Protein AF-A0AAU1DUH3-F1 (afdb_monomer_lite)

Structure (mmCIF, N/CA/C/O backbone):
data_AF-A0AAU1DUH3-F1
#
_entry.id   AF-A0AAU1DUH3-F1
#
loop_
_atom_site.group_PDB
_atom_site.id
_atom_site.type_symbol
_atom_site.label_atom_id
_atom_site.label_alt_id
_atom_site.label_comp_id
_atom_site.label_asym_id
_atom_site.label_entity_id
_atom_site.label_seq_id
_atom_site.pdbx_PDB_ins_code
_atom_site.Cartn_x
_atom_site.Cartn_y
_atom_site.Cartn_z
_atom_site.occupancy
_atom_site.B_iso_or_equiv
_atom_site.auth_seq_id
_atom_site.auth_comp_id
_atom_site.auth_asym_id
_atom_site.auth_atom_id
_atom_site.pdbx_PDB_model_num
ATOM 1 N N . MET A 1 1 ? 5.753 10.801 8.037 1.00 65.62 1 MET A N 1
ATOM 2 C CA . MET A 1 1 ? 5.483 11.227 6.639 1.00 65.62 1 MET A CA 1
ATOM 3 C C . MET A 1 1 ? 6.050 10.195 5.665 1.00 65.62 1 MET A C 1
ATOM 5 O O . MET A 1 1 ? 7.134 9.682 5.921 1.00 65.62 1 MET A O 1
ATOM 9 N N . PHE A 1 2 ? 5.323 9.867 4.590 1.00 80.62 2 PHE A N 1
ATOM 10 C CA . PHE A 1 2 ? 5.769 8.923 3.552 1.00 80.62 2 PHE A CA 1
ATOM 11 C C . PHE A 1 2 ? 6.991 9.446 2.786 1.00 80.62 2 PHE A C 1
ATOM 13 O O . PHE A 1 2 ? 7.034 10.622 2.414 1.00 80.62 2 PHE A O 1
ATOM 20 N N . ARG A 1 3 ? 7.957 8.561 2.515 1.00 86.88 3 ARG A N 1
ATOM 21 C CA . ARG A 1 3 ? 9.143 8.849 1.708 1.00 86.88 3 ARG A CA 1
ATOM 22 C C . ARG A 1 3 ? 9.079 8.076 0.395 1.00 86.88 3 ARG A C 1
ATOM 24 O O . ARG A 1 3 ? 8.882 6.868 0.372 1.00 86.88 3 ARG A O 1
ATOM 31 N N . LYS A 1 4 ? 9.289 8.789 -0.709 1.00 92.44 4 LYS A N 1
ATOM 32 C CA . LYS A 1 4 ? 9.465 8.174 -2.028 1.00 92.44 4 LYS A CA 1
ATOM 33 C C . LYS A 1 4 ? 10.839 7.507 -2.073 1.00 92.44 4 LYS A C 1
ATOM 35 O O . LYS A 1 4 ? 11.837 8.196 -1.854 1.00 92.44 4 LYS A O 1
ATOM 40 N N . HIS A 1 5 ? 10.890 6.205 -2.338 1.00 94.31 5 HIS A N 1
ATOM 41 C CA . HIS A 1 5 ? 12.148 5.473 -2.415 1.00 94.31 5 HIS A CA 1
ATOM 42 C C . HIS A 1 5 ? 12.778 5.677 -3.804 1.00 94.31 5 HIS A C 1
ATOM 44 O O . HIS A 1 5 ? 12.072 5.515 -4.804 1.00 94.31 5 HIS A O 1
ATOM 50 N N . PRO A 1 6 ? 14.070 6.037 -3.913 1.00 92.81 6 PRO A N 1
ATOM 51 C CA . PRO A 1 6 ? 14.705 6.348 -5.198 1.00 92.81 6 PRO A CA 1
ATOM 52 C C . PRO A 1 6 ? 14.738 5.160 -6.170 1.00 92.81 6 PRO A C 1
ATOM 54 O O . PRO A 1 6 ? 14.655 5.370 -7.375 1.00 92.81 6 PRO A O 1
ATOM 57 N N . ASP A 1 7 ? 14.780 3.930 -5.652 1.00 93.25 7 ASP A N 1
ATOM 58 C CA . ASP A 1 7 ? 14.799 2.709 -6.474 1.00 93.25 7 ASP A CA 1
ATOM 59 C C . ASP A 1 7 ? 13.402 2.236 -6.907 1.00 93.25 7 ASP A C 1
ATOM 61 O O . ASP A 1 7 ? 13.267 1.193 -7.553 1.00 93.25 7 ASP A O 1
ATOM 65 N N . THR A 1 8 ? 12.352 2.984 -6.551 1.00 94.44 8 THR A N 1
ATOM 66 C CA . THR A 1 8 ? 10.985 2.627 -6.936 1.00 94.44 8 THR A CA 1
ATOM 67 C C . THR A 1 8 ? 10.880 2.545 -8.450 1.00 94.44 8 THR A C 1
ATOM 69 O O . THR A 1 8 ? 11.207 3.493 -9.169 1.00 94.44 8 THR A O 1
ATOM 72 N N . THR A 1 9 ? 10.382 1.418 -8.945 1.00 91.12 9 THR A N 1
ATOM 73 C CA . THR A 1 9 ? 10.148 1.257 -10.376 1.00 91.12 9 THR A CA 1
ATOM 74 C C . THR A 1 9 ? 8.931 2.060 -10.798 1.00 91.12 9 THR A C 1
ATOM 76 O O . THR A 1 9 ? 7.868 2.004 -10.181 1.00 91.12 9 THR A O 1
ATOM 79 N N . THR A 1 10 ? 9.128 2.837 -11.855 1.00 86.75 10 THR A N 1
ATOM 80 C CA . THR A 1 10 ? 8.082 3.583 -12.547 1.00 86.75 10 THR A CA 1
ATOM 81 C C . THR A 1 10 ? 7.846 2.912 -13.890 1.00 86.75 10 THR A C 1
ATOM 83 O O . THR A 1 10 ? 8.788 2.411 -14.517 1.00 86.75 10 THR A O 1
ATOM 86 N N . ILE A 1 11 ? 6.592 2.874 -14.327 1.00 81.88 11 ILE A N 1
ATOM 87 C CA . ILE A 1 11 ? 6.218 2.238 -15.593 1.00 81.88 11 ILE A CA 1
ATOM 88 C C . ILE A 1 11 ? 5.854 3.287 -16.636 1.00 81.88 11 ILE A C 1
ATOM 90 O O . ILE A 1 11 ? 5.454 4.406 -16.320 1.00 81.88 11 ILE A O 1
ATOM 94 N N . ALA A 1 12 ? 5.975 2.930 -17.912 1.00 76.31 12 ALA A N 1
ATOM 95 C CA . ALA A 1 12 ? 5.484 3.789 -18.977 1.00 76.31 12 ALA A CA 1
ATOM 96 C C . ALA A 1 12 ? 3.951 3.846 -18.914 1.00 76.31 12 ALA A C 1
ATOM 98 O O . ALA A 1 12 ? 3.273 2.829 -19.068 1.00 76.31 12 ALA A O 1
ATOM 99 N N . THR A 1 13 ? 3.399 5.039 -18.691 1.00 77.50 13 THR A N 1
ATOM 100 C CA . THR A 1 13 ? 1.948 5.234 -18.745 1.00 77.50 13 THR A CA 1
ATOM 101 C C . THR A 1 13 ? 1.455 5.220 -20.199 1.00 77.50 13 THR A C 1
ATOM 103 O O . THR A 1 13 ? 2.193 5.631 -21.099 1.00 77.50 13 THR A O 1
ATOM 106 N N . PRO A 1 14 ? 0.192 4.832 -20.465 1.00 78.44 14 PRO A N 1
ATOM 107 C CA . PRO A 1 14 ? -0.386 4.878 -21.813 1.00 78.44 14 PRO A CA 1
ATOM 108 C C . PRO A 1 14 ? -0.342 6.266 -22.469 1.00 78.44 14 PRO A C 1
ATOM 110 O O . PRO A 1 14 ? -0.344 6.373 -23.691 1.00 78.44 14 PRO A O 1
ATOM 113 N N . SER A 1 15 ? -0.291 7.337 -21.671 1.00 75.62 15 SER A N 1
ATOM 114 C CA . SER A 1 15 ? -0.221 8.719 -22.151 1.00 75.62 15 SER A CA 1
ATOM 115 C C . SER A 1 15 ? 1.210 9.231 -22.352 1.00 75.62 15 SER A C 1
ATOM 117 O O . SER A 1 15 ? 1.389 10.422 -22.582 1.00 75.62 15 SER A O 1
ATOM 119 N N . SER A 1 16 ? 2.231 8.368 -22.250 1.00 71.88 16 SER A N 1
ATOM 120 C CA . SER A 1 16 ? 3.662 8.729 -22.311 1.00 71.88 16 SER A CA 1
ATOM 121 C C . SER A 1 16 ? 4.118 9.744 -21.252 1.00 71.88 16 SER A C 1
ATOM 123 O O . SER A 1 16 ? 5.222 10.279 -21.336 1.00 71.88 16 SER A O 1
ATOM 125 N N . ASN A 1 17 ? 3.294 10.003 -20.234 1.00 77.62 17 ASN A N 1
ATOM 126 C CA . ASN A 1 17 ? 3.681 10.843 -19.110 1.00 77.62 17 ASN A CA 1
ATOM 127 C C . ASN A 1 17 ? 4.615 10.064 -18.186 1.00 77.62 17 ASN A C 1
ATOM 129 O O . ASN A 1 17 ? 4.448 8.851 -18.010 1.00 77.62 17 ASN A O 1
ATOM 133 N N . ALA A 1 18 ? 5.547 10.782 -17.557 1.00 82.56 18 ALA A N 1
ATOM 134 C CA . ALA A 1 18 ? 6.328 10.239 -16.457 1.00 82.56 18 ALA A CA 1
ATOM 135 C C . ALA A 1 18 ? 5.377 9.767 -15.348 1.00 82.56 18 ALA A C 1
ATOM 137 O O . ALA A 1 18 ? 4.527 10.529 -14.888 1.00 82.56 18 ALA A O 1
ATOM 138 N N . ASP A 1 19 ? 5.511 8.507 -14.949 1.00 89.00 19 ASP A N 1
ATOM 139 C CA . ASP A 1 19 ? 4.738 7.914 -13.867 1.00 89.00 19 ASP A CA 1
ATOM 140 C C . ASP A 1 19 ? 5.321 8.353 -12.515 1.00 89.00 19 ASP A C 1
ATOM 142 O O . ASP A 1 19 ? 6.466 8.012 -12.205 1.00 89.00 19 ASP A O 1
ATOM 146 N N . PRO A 1 20 ? 4.599 9.158 -11.713 1.00 92.12 20 PRO A N 1
ATOM 147 C CA . PRO A 1 20 ? 5.112 9.587 -10.424 1.00 92.12 20 PRO A CA 1
ATOM 148 C C . PRO A 1 20 ? 5.131 8.421 -9.429 1.00 92.12 20 PRO A C 1
ATOM 150 O O . PRO A 1 20 ? 4.344 7.486 -9.516 1.00 92.12 20 PRO A O 1
ATOM 153 N N . ILE A 1 21 ? 5.993 8.507 -8.417 1.00 94.44 21 ILE A N 1
ATOM 154 C CA . ILE A 1 21 ? 5.944 7.586 -7.274 1.00 94.44 21 ILE A CA 1
ATOM 155 C C . ILE A 1 21 ? 4.789 7.992 -6.352 1.00 94.44 21 ILE A C 1
ATOM 157 O O . ILE A 1 21 ? 4.681 9.167 -5.965 1.00 94.44 21 ILE A O 1
ATOM 161 N N . SER A 1 22 ? 3.975 7.010 -5.975 1.00 93.12 22 SER A N 1
ATOM 162 C CA . SER A 1 22 ? 2.852 7.124 -5.043 1.00 93.12 22 SER A CA 1
ATOM 163 C C . SER A 1 22 ? 3.098 6.330 -3.756 1.00 93.12 22 SER A C 1
ATOM 165 O O . SER A 1 22 ? 3.973 5.464 -3.710 1.00 93.12 22 SER A O 1
ATOM 167 N N . CYS A 1 23 ? 2.328 6.658 -2.717 1.00 92.19 23 CYS A N 1
ATOM 168 C CA . CYS A 1 23 ? 2.217 5.864 -1.497 1.00 92.19 23 CYS A CA 1
ATOM 169 C C . CYS A 1 23 ? 1.001 4.953 -1.639 1.00 92.19 23 CYS A C 1
ATOM 171 O O . CYS A 1 23 ? -0.122 5.455 -1.682 1.00 92.19 23 CYS A O 1
ATOM 173 N N . ASP A 1 24 ? 1.219 3.649 -1.720 1.00 92.62 24 ASP A N 1
ATOM 174 C CA . ASP A 1 24 ? 0.153 2.669 -1.516 1.00 92.62 24 ASP A CA 1
ATOM 175 C C . ASP A 1 24 ? 0.049 2.315 -0.029 1.00 92.62 24 ASP A C 1
ATOM 177 O O . ASP A 1 24 ? 1.061 2.324 0.679 1.00 92.62 24 ASP A O 1
ATOM 181 N N . GLU A 1 25 ? -1.163 2.042 0.454 1.00 90.31 25 GLU A N 1
ATOM 182 C CA . GLU A 1 25 ? -1.425 1.749 1.865 1.00 90.31 25 GLU A CA 1
ATOM 183 C C . GLU A 1 25 ? -2.400 0.581 2.029 1.00 90.31 25 GLU A C 1
ATOM 185 O O . GLU A 1 25 ? -3.466 0.543 1.411 1.00 90.31 25 GLU A O 1
ATOM 190 N N . TYR A 1 26 ? -2.061 -0.330 2.943 1.00 90.19 26 TYR A N 1
ATOM 191 C CA . TYR A 1 26 ? -2.961 -1.375 3.418 1.00 90.19 26 TYR A CA 1
ATOM 192 C C . TYR A 1 26 ? -2.978 -1.421 4.958 1.00 90.19 26 TYR A C 1
ATOM 194 O O . TYR A 1 26 ? -1.906 -1.488 5.558 1.00 90.19 26 TYR A O 1
ATOM 202 N N . PRO A 1 27 ? -4.141 -1.453 5.634 1.00 91.69 27 PRO A N 1
ATOM 203 C CA . PRO A 1 27 ? -5.492 -1.347 5.075 1.00 91.69 27 PRO A CA 1
ATOM 204 C C . PRO A 1 27 ? -5.721 -0.029 4.322 1.00 91.69 27 PRO A C 1
ATOM 206 O O . PRO A 1 27 ? -5.064 0.970 4.611 1.00 91.69 27 PRO A O 1
ATOM 209 N N . PHE A 1 28 ? -6.619 -0.035 3.332 1.00 91.50 28 PHE A N 1
ATOM 210 C CA . PHE A 1 28 ? -6.808 1.115 2.442 1.00 91.50 28 PHE A CA 1
ATOM 211 C C . PHE A 1 28 ? -7.259 2.356 3.205 1.00 91.50 28 PHE A C 1
ATOM 213 O O . PHE A 1 28 ? -8.073 2.259 4.124 1.00 91.50 28 PHE A O 1
ATOM 220 N N . ALA A 1 29 ? -6.822 3.535 2.756 1.00 89.12 29 ALA A N 1
ATOM 221 C CA . ALA A 1 29 ? -7.099 4.806 3.426 1.00 89.12 29 ALA A CA 1
ATOM 222 C C . ALA A 1 29 ? -8.597 5.083 3.679 1.00 89.12 29 ALA A C 1
ATOM 224 O O . ALA A 1 29 ? -8.937 5.748 4.653 1.00 89.12 29 ALA A O 1
ATOM 225 N N . ALA A 1 30 ? -9.484 4.550 2.833 1.00 89.44 30 ALA A N 1
ATOM 226 C CA . ALA A 1 30 ? -10.938 4.688 2.928 1.00 89.44 30 ALA A CA 1
ATOM 227 C C . ALA A 1 30 ? -11.614 3.606 3.802 1.00 89.44 30 ALA A C 1
ATOM 229 O O . ALA A 1 30 ? -12.750 3.225 3.534 1.00 89.44 30 ALA A O 1
ATOM 230 N N . THR A 1 31 ? -10.921 3.085 4.817 1.00 92.56 31 THR A N 1
ATOM 231 C CA . THR A 1 31 ? -11.453 2.082 5.757 1.00 92.56 31 THR A CA 1
ATOM 232 C C . THR A 1 31 ? -11.285 2.544 7.198 1.00 92.56 31 THR A C 1
ATOM 234 O O . THR A 1 31 ? -10.372 3.313 7.508 1.00 92.56 31 THR A O 1
ATOM 237 N N . TYR A 1 32 ? -12.125 2.032 8.097 1.00 94.50 32 TYR A N 1
ATOM 238 C CA . TYR A 1 32 ? -11.976 2.256 9.536 1.00 94.50 32 TYR A CA 1
ATOM 239 C C . TYR A 1 32 ? -10.709 1.588 10.095 1.00 94.50 32 TYR A C 1
ATOM 241 O O . TYR A 1 32 ? -10.168 2.023 11.108 1.00 94.50 32 TYR A O 1
ATOM 249 N N . GLU A 1 33 ? -10.201 0.551 9.430 1.00 93.19 33 GLU A N 1
ATOM 250 C CA . GLU A 1 33 ? -8.961 -0.148 9.754 1.00 93.19 33 GLU A CA 1
ATOM 251 C C . GLU A 1 33 ? -7.698 0.603 9.310 1.00 93.19 33 GLU A C 1
ATOM 253 O O . GLU A 1 33 ? -6.600 0.192 9.690 1.00 93.19 33 GLU A O 1
ATOM 258 N N . SER A 1 34 ? -7.825 1.679 8.527 1.00 91.75 34 SER A N 1
ATOM 259 C CA . SER A 1 34 ? -6.697 2.527 8.139 1.00 91.75 34 SER A CA 1
ATOM 260 C C . SER A 1 34 ? -6.045 3.165 9.362 1.00 91.75 34 SER A C 1
ATOM 262 O O . SER A 1 34 ? -6.717 3.720 10.234 1.00 91.75 34 SER A O 1
ATOM 264 N N . SER A 1 35 ? -4.712 3.180 9.387 1.00 89.75 35 SER A N 1
ATOM 265 C CA . SER A 1 35 ? -3.965 3.892 10.427 1.00 89.75 35 SER A CA 1
ATOM 266 C C . SER A 1 35 ? -4.100 5.410 10.333 1.00 89.75 35 SER A C 1
ATOM 268 O O . SER A 1 35 ? -3.896 6.109 11.323 1.00 89.75 35 SER A O 1
ATOM 270 N N . GLY A 1 36 ? -4.484 5.929 9.165 1.00 87.19 36 GLY A N 1
ATOM 271 C CA . GLY A 1 36 ? -4.796 7.342 8.977 1.00 87.19 36 GLY A CA 1
ATOM 272 C C . GLY A 1 36 ? -6.189 7.741 9.470 1.00 87.19 36 GLY A C 1
ATOM 273 O O . GLY A 1 36 ? -6.473 8.937 9.530 1.00 87.19 36 GLY A O 1
ATOM 274 N N . PHE A 1 37 ? -7.063 6.785 9.811 1.00 90.25 37 PHE A N 1
ATOM 275 C CA . PHE A 1 37 ? -8.431 7.085 10.226 1.00 90.25 37 PHE A CA 1
ATOM 276 C C . PHE A 1 37 ? -8.493 7.399 11.735 1.00 90.25 37 PHE A C 1
ATOM 278 O O . PHE A 1 37 ? -8.137 6.543 12.548 1.00 90.25 37 PHE A O 1
ATOM 285 N N . PRO A 1 38 ? -8.942 8.598 12.161 1.00 89.56 38 PRO A N 1
ATOM 286 C CA . PRO A 1 38 ? -8.884 8.994 13.570 1.00 89.56 38 PRO A CA 1
ATOM 287 C C . PRO A 1 38 ? -9.795 8.162 14.482 1.00 89.56 38 PRO A C 1
ATOM 289 O O . PRO A 1 38 ? -10.965 7.939 14.167 1.00 89.56 38 PRO A O 1
ATOM 292 N N . THR A 1 39 ? -9.316 7.822 15.686 1.00 91.44 39 THR A N 1
ATOM 293 C CA . THR A 1 39 ? -10.134 7.160 16.725 1.00 91.44 39 THR A CA 1
ATOM 294 C C . THR A 1 39 ? -11.387 7.963 17.073 1.00 91.44 39 THR A C 1
ATOM 296 O O . THR A 1 39 ? -12.447 7.382 17.282 1.00 91.44 39 THR A O 1
ATOM 299 N N . ALA A 1 40 ? -11.296 9.300 17.080 1.00 93.06 40 ALA A N 1
ATOM 300 C CA . ALA A 1 40 ? -12.430 10.188 17.359 1.00 93.06 40 ALA A CA 1
ATOM 301 C C . ALA A 1 40 ? -13.605 10.002 16.381 1.00 93.06 40 ALA A C 1
ATOM 303 O O . ALA A 1 40 ? -14.743 10.289 16.738 1.00 93.06 40 ALA A O 1
ATOM 304 N N . ASN A 1 41 ? -13.329 9.483 15.181 1.00 91.88 41 ASN A N 1
ATOM 305 C CA . ASN A 1 41 ? -14.326 9.222 14.150 1.00 91.88 41 ASN A CA 1
ATOM 306 C C . ASN A 1 41 ? -14.656 7.724 14.022 1.00 91.88 41 ASN A C 1
ATOM 308 O O . ASN A 1 41 ? -15.362 7.345 13.097 1.00 91.88 41 ASN A O 1
ATOM 312 N N . GLY A 1 42 ? -14.154 6.869 14.921 1.00 93.25 42 GLY A N 1
ATOM 313 C CA . GLY A 1 42 ? -14.403 5.422 14.911 1.00 93.25 42 GLY A CA 1
ATOM 314 C C . GLY A 1 42 ? -13.274 4.562 14.333 1.00 93.25 42 GLY A C 1
ATOM 315 O O . GLY A 1 42 ? -13.472 3.365 14.149 1.00 93.25 42 GLY A O 1
ATOM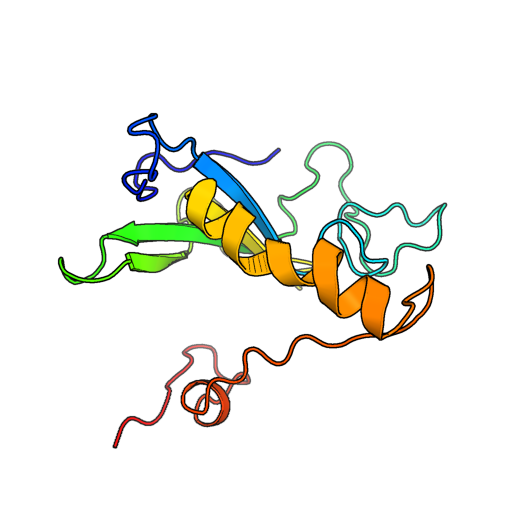 316 N N . GLY A 1 43 ? -12.099 5.134 14.049 1.00 93.25 43 GLY A N 1
ATOM 317 C CA . GLY A 1 43 ? -10.947 4.382 13.539 1.00 93.25 43 GLY A CA 1
ATOM 318 C C . GLY A 1 43 ? -10.497 3.258 14.476 1.00 93.25 43 GLY A C 1
ATOM 319 O O . GLY A 1 43 ? -10.400 3.449 15.690 1.00 93.25 43 GLY A O 1
ATOM 320 N N . LEU A 1 44 ? -10.198 2.093 13.901 1.00 92.25 44 LEU A N 1
ATOM 321 C CA . LEU A 1 44 ? -9.892 0.854 14.623 1.00 92.25 44 LEU A CA 1
ATOM 322 C C . LEU A 1 44 ? -8.389 0.625 14.822 1.00 92.25 44 LEU A C 1
ATOM 324 O O . LEU A 1 44 ? -8.003 -0.005 15.802 1.00 92.25 44 LEU A O 1
ATOM 328 N N . ASN A 1 45 ? -7.545 1.160 13.933 1.00 89.75 45 ASN A N 1
ATOM 329 C CA . ASN A 1 45 ? -6.082 1.012 13.996 1.00 89.75 45 ASN A CA 1
ATOM 330 C C . ASN A 1 45 ? -5.343 2.354 13.891 1.00 89.75 45 ASN A C 1
ATOM 332 O O . ASN A 1 45 ? -4.242 2.403 13.341 1.00 89.75 45 ASN A O 1
ATOM 336 N N . ALA A 1 46 ? -5.947 3.438 14.386 1.00 89.06 46 ALA A N 1
ATOM 337 C CA . ALA A 1 46 ? -5.388 4.784 14.287 1.00 89.06 46 ALA A CA 1
ATOM 338 C C . ALA A 1 46 ? -3.921 4.831 14.754 1.00 89.06 46 ALA A C 1
ATOM 340 O O . ALA A 1 46 ? -3.574 4.300 15.815 1.00 89.06 46 ALA A O 1
ATOM 341 N N . ALA A 1 47 ? -3.069 5.483 13.960 1.00 85.25 47 ALA A N 1
ATOM 342 C CA . ALA A 1 47 ? -1.685 5.748 14.321 1.00 85.25 47 ALA A CA 1
ATOM 343 C C . ALA A 1 47 ? -1.640 6.503 15.656 1.00 85.25 47 ALA A C 1
ATOM 345 O O . ALA A 1 47 ? -2.376 7.468 15.870 1.00 85.25 47 ALA A O 1
ATOM 346 N N . GLN A 1 48 ? -0.787 6.043 16.570 1.00 79.44 48 GLN A N 1
ATOM 347 C CA . GLN A 1 48 ? -0.674 6.650 17.897 1.00 79.44 48 GLN A CA 1
ATOM 348 C C . GLN A 1 48 ? 0.244 7.871 17.880 1.00 79.44 48 GLN A C 1
ATOM 350 O O . GLN A 1 48 ? 0.126 8.745 18.738 1.00 79.44 48 GLN A O 1
ATOM 355 N N . ASN A 1 49 ? 1.151 7.945 16.906 1.00 74.19 49 ASN A N 1
ATOM 356 C CA . ASN A 1 49 ? 2.071 9.049 16.755 1.00 74.19 49 ASN A CA 1
ATOM 357 C C . ASN A 1 49 ? 1.565 10.033 15.691 1.00 74.19 49 ASN A C 1
ATOM 359 O O . ASN A 1 49 ? 1.681 9.797 14.489 1.00 74.19 49 ASN A O 1
ATOM 363 N N . ILE A 1 50 ? 1.035 11.171 16.141 1.00 65.50 50 ILE A N 1
ATOM 364 C CA . ILE A 1 50 ? 0.539 12.227 15.247 1.00 65.50 50 ILE A CA 1
ATOM 365 C C . ILE A 1 50 ? 1.670 12.990 14.539 1.00 65.50 50 ILE A C 1
ATOM 367 O O . ILE A 1 50 ? 1.471 13.466 13.423 1.00 65.50 50 ILE A O 1
ATOM 371 N N . ASP A 1 51 ? 2.864 13.050 15.136 1.00 61.00 51 ASP A N 1
ATOM 372 C CA . ASP A 1 51 ? 4.021 13.760 14.573 1.00 61.00 51 ASP A CA 1
ATOM 373 C C . ASP A 1 51 ? 4.700 12.942 13.463 1.00 61.00 51 ASP A C 1
ATOM 375 O O . ASP A 1 51 ? 5.314 13.485 12.541 1.00 61.00 51 ASP A O 1
ATOM 379 N N . TYR A 1 52 ? 4.551 11.616 13.517 1.00 62.25 52 TYR A N 1
ATOM 380 C CA . TYR A 1 52 ? 5.182 10.683 12.591 1.00 62.25 52 TYR A CA 1
ATOM 381 C C . TYR A 1 52 ? 4.208 9.682 11.970 1.00 62.25 52 TYR A C 1
ATOM 383 O O . TYR A 1 52 ? 4.627 8.581 11.611 1.00 62.25 52 TYR A O 1
ATOM 391 N N . ALA A 1 53 ? 2.950 10.087 11.765 1.00 64.62 53 ALA A N 1
ATOM 392 C CA . ALA A 1 53 ? 1.903 9.239 11.202 1.00 64.62 53 ALA A CA 1
ATOM 393 C C . ALA A 1 53 ? 2.412 8.451 9.979 1.00 64.62 53 ALA A C 1
ATOM 395 O O . ALA A 1 53 ? 2.793 9.020 8.938 1.00 64.62 53 ALA A O 1
ATOM 396 N N . GLY A 1 54 ? 2.488 7.128 10.146 1.00 71.69 54 GLY A N 1
ATOM 397 C CA . GLY A 1 54 ? 2.954 6.187 9.134 1.00 71.69 54 GLY A CA 1
ATOM 398 C C . GLY A 1 54 ? 4.245 5.448 9.454 1.00 71.69 54 GLY A C 1
ATOM 399 O O . GLY A 1 54 ? 4.489 4.433 8.811 1.00 71.69 54 GLY A O 1
ATOM 400 N N . LEU A 1 55 ? 5.062 5.896 10.417 1.00 76.62 55 LEU A N 1
ATOM 401 C CA . LEU A 1 55 ? 6.218 5.105 10.873 1.00 76.62 55 LEU A CA 1
ATOM 402 C C . LEU A 1 55 ? 5.788 3.813 11.572 1.00 76.62 55 LEU A C 1
ATOM 404 O O . LEU A 1 55 ? 6.562 2.870 11.647 1.00 76.62 55 LEU A O 1
ATOM 408 N N . GLU A 1 56 ? 4.541 3.741 12.029 1.00 82.44 56 GLU A N 1
ATOM 409 C CA . GLU A 1 56 ? 3.945 2.530 12.585 1.00 82.44 56 GLU A CA 1
ATOM 410 C C . GLU A 1 56 ? 3.561 1.499 11.509 1.00 82.44 56 GLU A C 1
ATOM 412 O O . GLU A 1 56 ? 3.156 0.377 11.842 1.00 82.44 56 GLU A O 1
ATOM 417 N N . CYS A 1 57 ? 3.699 1.848 10.226 1.00 86.81 57 CYS A N 1
ATOM 418 C CA . CYS A 1 57 ? 3.498 0.925 9.118 1.00 86.81 57 CYS A CA 1
ATOM 419 C C . CYS A 1 57 ? 4.794 0.204 8.741 1.00 86.81 57 CYS A C 1
ATOM 421 O O . CYS A 1 57 ? 5.875 0.796 8.759 1.00 86.81 57 CYS A O 1
ATOM 423 N N . VAL A 1 58 ? 4.676 -1.049 8.297 1.00 90.44 58 VAL A N 1
ATOM 424 C CA . VAL A 1 58 ? 5.762 -1.715 7.566 1.00 90.44 58 VAL A CA 1
ATOM 425 C C . VAL A 1 58 ? 6.027 -0.932 6.285 1.00 90.44 58 VAL A C 1
ATOM 427 O O . VAL A 1 58 ? 5.102 -0.705 5.508 1.00 90.44 58 VAL A O 1
ATOM 430 N N . GLN A 1 59 ? 7.273 -0.520 6.067 1.00 91.19 59 GLN A N 1
ATOM 431 C CA . GLN A 1 59 ? 7.665 0.239 4.883 1.00 91.19 59 GLN A CA 1
ATOM 432 C C . GLN A 1 59 ? 8.240 -0.695 3.827 1.00 91.19 59 GLN A C 1
ATOM 434 O O . GLN A 1 59 ? 9.117 -1.518 4.097 1.00 91.19 59 GLN A O 1
ATOM 439 N N . THR A 1 60 ? 7.726 -0.564 2.613 1.00 93.69 60 THR A N 1
ATOM 440 C CA . THR A 1 60 ? 8.126 -1.367 1.463 1.00 93.69 60 THR A CA 1
ATOM 441 C C . THR A 1 60 ? 8.309 -0.486 0.238 1.00 93.69 60 THR A C 1
ATOM 443 O O . THR A 1 60 ? 7.880 0.668 0.200 1.00 93.69 60 THR A O 1
ATOM 446 N N . MET A 1 61 ? 8.938 -1.036 -0.787 1.00 95.00 61 MET A N 1
ATOM 447 C CA . MET A 1 61 ? 9.021 -0.411 -2.096 1.00 95.00 61 MET A CA 1
ATOM 448 C C . MET A 1 61 ? 8.941 -1.470 -3.189 1.00 95.00 61 MET A C 1
ATOM 450 O O . MET A 1 61 ? 9.345 -2.617 -2.994 1.00 95.00 61 MET A O 1
ATOM 454 N N . VAL A 1 62 ? 8.390 -1.087 -4.334 1.00 94.06 62 VAL A N 1
ATOM 455 C CA . VAL A 1 62 ? 8.373 -1.914 -5.537 1.00 94.06 62 VAL A CA 1
ATOM 456 C C . VAL A 1 62 ? 9.553 -1.505 -6.408 1.00 94.06 62 VAL A C 1
ATOM 458 O O . VAL A 1 62 ? 9.581 -0.389 -6.925 1.00 94.06 62 VAL A O 1
ATOM 461 N N . ALA A 1 63 ? 10.519 -2.402 -6.587 1.00 92.94 63 ALA A N 1
ATOM 462 C CA . ALA A 1 63 ? 11.685 -2.186 -7.445 1.00 92.94 63 ALA A CA 1
ATOM 463 C C . ALA A 1 63 ? 11.835 -3.289 -8.493 1.00 92.94 63 ALA A C 1
ATOM 465 O O . ALA A 1 63 ? 11.228 -4.359 -8.395 1.00 92.94 63 ALA A O 1
ATOM 466 N N . LYS A 1 64 ? 12.690 -3.037 -9.492 1.00 88.56 64 LYS A N 1
ATOM 467 C CA . LYS A 1 64 ? 13.102 -4.038 -10.473 1.00 88.56 64 LYS A CA 1
ATOM 468 C C . LYS A 1 64 ? 13.752 -5.194 -9.725 1.00 88.56 64 LYS A C 1
ATOM 470 O O . LYS A 1 64 ? 14.747 -4.997 -9.033 1.00 88.56 64 LYS A O 1
ATOM 475 N N . GLY A 1 65 ? 13.168 -6.377 -9.869 1.00 84.94 65 GLY A N 1
ATOM 476 C CA . GLY A 1 65 ? 13.680 -7.603 -9.284 1.00 84.94 65 GLY A CA 1
ATOM 477 C C . GLY A 1 65 ? 14.627 -8.317 -10.233 1.00 84.94 65 GLY A C 1
ATOM 478 O O . GLY A 1 65 ? 15.716 -7.832 -10.527 1.00 84.94 65 GLY A O 1
ATOM 479 N N . ASP A 1 66 ? 14.202 -9.470 -10.741 1.00 81.88 66 ASP A N 1
ATOM 480 C CA . ASP A 1 66 ? 14.989 -10.381 -11.589 1.00 81.88 66 ASP A CA 1
ATOM 481 C C . ASP A 1 66 ? 15.294 -9.866 -13.017 1.00 81.88 66 ASP A C 1
ATOM 483 O O . ASP A 1 66 ? 15.629 -10.639 -13.913 1.00 81.88 66 ASP A O 1
ATOM 487 N N . GLY A 1 67 ? 15.172 -8.557 -13.249 1.00 72.00 67 GLY A N 1
ATOM 488 C CA . GLY A 1 67 ? 15.353 -7.916 -14.552 1.00 72.00 67 GLY A CA 1
ATOM 489 C C . GLY A 1 67 ? 14.142 -8.014 -15.484 1.00 72.00 67 GLY A C 1
ATOM 490 O O . GLY A 1 67 ? 14.096 -7.280 -16.471 1.00 72.00 67 GLY A O 1
ATOM 491 N N . ILE A 1 68 ? 13.151 -8.855 -15.168 1.00 72.94 68 ILE A N 1
ATOM 492 C CA . ILE A 1 68 ? 11.922 -9.027 -15.959 1.00 72.94 68 ILE A CA 1
ATOM 493 C C . ILE A 1 68 ? 10.701 -8.553 -15.168 1.00 72.94 68 ILE A C 1
ATOM 495 O O . ILE A 1 68 ? 9.758 -8.018 -15.751 1.00 72.94 68 ILE A O 1
ATOM 499 N N . ARG A 1 69 ? 10.704 -8.747 -13.848 1.00 81.31 69 ARG A N 1
ATOM 500 C CA . ARG A 1 69 ? 9.566 -8.455 -12.976 1.00 81.31 69 ARG A CA 1
ATOM 501 C C . ARG A 1 69 ? 9.903 -7.415 -11.927 1.00 81.31 69 ARG A C 1
ATOM 503 O O . ARG A 1 69 ? 11.039 -7.276 -11.478 1.00 81.31 69 ARG A O 1
ATOM 510 N N . GLU A 1 70 ? 8.867 -6.714 -11.505 1.00 87.31 70 GLU A N 1
ATOM 511 C CA . GLU A 1 70 ? 8.880 -5.875 -10.318 1.00 87.31 70 GLU A CA 1
ATOM 512 C C . GLU A 1 70 ? 8.599 -6.735 -9.089 1.00 87.31 70 GLU A C 1
ATOM 514 O O . GLU A 1 70 ? 7.786 -7.661 -9.128 1.00 87.31 70 GLU A O 1
ATOM 519 N N . HIS A 1 71 ? 9.322 -6.470 -8.012 1.00 88.50 71 HIS A N 1
ATOM 520 C CA . HIS A 1 71 ? 9.231 -7.210 -6.765 1.00 88.50 71 HIS A CA 1
ATOM 521 C C . HIS A 1 71 ? 8.983 -6.228 -5.623 1.00 88.50 71 HIS A C 1
ATOM 523 O O . HIS A 1 71 ? 9.471 -5.097 -5.642 1.00 88.50 71 HIS A O 1
ATOM 529 N N . LEU A 1 72 ? 8.235 -6.682 -4.617 1.00 88.31 72 LEU A N 1
ATOM 530 C CA . LEU A 1 72 ? 8.057 -5.953 -3.370 1.00 88.31 72 LEU A CA 1
ATOM 531 C C . LEU A 1 72 ? 9.236 -6.251 -2.439 1.00 88.31 72 LEU A C 1
ATOM 533 O O . LEU A 1 72 ? 9.508 -7.410 -2.122 1.00 88.31 72 LEU A O 1
ATOM 537 N N . TYR A 1 73 ? 9.909 -5.202 -1.988 1.00 91.00 73 TYR A N 1
ATOM 538 C CA . TYR A 1 73 ? 11.025 -5.264 -1.054 1.00 91.00 73 TYR A CA 1
ATOM 539 C C . TYR A 1 73 ? 10.699 -4.494 0.219 1.00 91.00 73 TYR A C 1
ATOM 541 O O . TYR A 1 73 ? 9.967 -3.507 0.186 1.00 91.00 73 TYR A O 1
ATOM 549 N N . ASN A 1 74 ? 11.288 -4.909 1.339 1.00 91.06 74 ASN A N 1
ATOM 550 C CA . ASN A 1 74 ? 11.322 -4.067 2.532 1.00 91.06 74 ASN A CA 1
ATOM 551 C C . ASN A 1 74 ? 12.164 -2.821 2.236 1.00 91.06 74 ASN A C 1
ATOM 553 O O . ASN A 1 74 ? 13.265 -2.940 1.696 1.00 91.06 74 ASN A O 1
ATOM 557 N N . ASP A 1 75 ? 11.668 -1.645 2.612 1.00 92.38 75 ASP A N 1
ATOM 558 C CA . ASP A 1 75 ? 12.442 -0.409 2.523 1.00 92.38 75 ASP A CA 1
ATOM 559 C C . ASP A 1 75 ? 13.425 -0.359 3.700 1.00 92.38 75 ASP A C 1
ATOM 561 O O . ASP A 1 75 ? 13.054 -0.085 4.842 1.00 92.38 75 ASP A O 1
ATOM 565 N N . THR A 1 76 ? 14.697 -0.644 3.423 1.00 91.50 76 THR A N 1
ATOM 566 C CA . THR A 1 76 ? 15.751 -0.703 4.445 1.00 91.50 76 THR A CA 1
ATOM 567 C C . THR A 1 76 ? 16.231 0.675 4.903 1.00 91.50 76 THR A C 1
ATOM 569 O O . THR A 1 76 ? 17.144 0.756 5.722 1.00 91.50 76 THR A O 1
ATOM 572 N N . THR A 1 77 ? 15.664 1.764 4.371 1.00 90.00 77 THR A N 1
ATOM 573 C CA . THR A 1 77 ? 15.905 3.124 4.876 1.00 90.00 77 THR A CA 1
ATOM 574 C C . THR A 1 77 ? 15.054 3.452 6.104 1.00 90.00 77 THR A C 1
ATOM 576 O O . THR A 1 77 ? 15.272 4.487 6.737 1.00 90.00 77 THR A O 1
ATOM 579 N N . TYR A 1 78 ? 14.123 2.561 6.459 1.00 87.06 78 TYR A N 1
ATOM 580 C CA . TYR A 1 78 ? 13.350 2.586 7.692 1.00 87.06 78 TYR A CA 1
ATOM 581 C C . TYR A 1 78 ? 13.795 1.484 8.653 1.00 87.06 78 TYR A C 1
ATOM 583 O O . TYR A 1 78 ? 14.314 0.441 8.248 1.00 87.06 78 TYR A O 1
ATOM 591 N N . ASP A 1 79 ? 13.546 1.704 9.943 1.00 84.69 79 ASP A N 1
ATOM 592 C CA . ASP A 1 79 ? 13.766 0.676 10.950 1.00 84.69 79 ASP A CA 1
ATOM 593 C C . ASP A 1 79 ? 12.867 -0.534 10.687 1.00 84.69 79 ASP A C 1
ATOM 595 O O . ASP A 1 79 ? 11.664 -0.407 10.442 1.00 84.69 79 ASP A O 1
ATOM 599 N N . ALA A 1 80 ? 13.454 -1.727 10.791 1.00 81.69 80 ALA A N 1
ATOM 600 C CA . ALA A 1 80 ? 12.685 -2.959 10.749 1.00 81.69 80 ALA A CA 1
ATOM 601 C C . ALA A 1 80 ? 11.616 -2.946 11.863 1.00 81.69 80 ALA A C 1
ATOM 603 O O . ALA A 1 80 ? 11.935 -2.562 12.996 1.00 81.69 80 ALA A O 1
ATOM 604 N N . PRO A 1 81 ? 10.378 -3.400 11.588 1.00 78.12 81 PRO A N 1
ATOM 605 C CA . PRO A 1 81 ? 9.311 -3.402 12.578 1.00 78.12 81 PRO A CA 1
ATOM 606 C C . PRO A 1 81 ? 9.702 -4.187 13.834 1.00 78.12 81 PRO A C 1
ATOM 608 O O . PRO A 1 81 ? 9.877 -5.403 13.800 1.00 78.12 81 PRO A O 1
ATOM 611 N N . LYS A 1 82 ? 9.819 -3.485 14.963 1.00 82.50 82 LYS A N 1
ATOM 612 C CA . LYS A 1 82 ? 9.931 -4.079 16.314 1.00 82.50 82 LYS A CA 1
ATOM 613 C C . LYS A 1 82 ? 8.603 -4.035 17.073 1.00 82.50 82 LYS A C 1
ATOM 615 O O . LYS A 1 82 ? 8.536 -4.385 18.248 1.00 82.50 82 LYS A O 1
ATOM 620 N N . TRP A 1 83 ? 7.562 -3.562 16.402 1.00 80.69 83 TRP A N 1
ATOM 621 C CA . TRP A 1 83 ? 6.224 -3.337 16.923 1.00 80.69 83 TRP A CA 1
ATOM 622 C C . TRP A 1 83 ? 5.214 -4.192 16.158 1.00 80.69 83 TRP A C 1
ATOM 624 O O . TRP A 1 83 ? 5.497 -4.719 15.079 1.00 80.69 83 TRP A O 1
ATOM 634 N N . ARG A 1 84 ? 4.001 -4.306 16.703 1.00 81.19 84 ARG A N 1
ATOM 635 C CA . ARG A 1 84 ? 2.868 -4.852 15.957 1.00 81.19 84 ARG A CA 1
ATOM 636 C C . ARG A 1 84 ? 2.466 -3.834 14.895 1.00 81.19 84 ARG A C 1
ATOM 638 O O . ARG A 1 84 ? 1.895 -2.801 15.232 1.00 81.19 84 ARG A O 1
ATOM 645 N N . ALA A 1 85 ? 2.790 -4.117 13.638 1.00 80.62 85 ALA A N 1
ATOM 646 C CA . ALA A 1 85 ? 2.460 -3.223 12.540 1.00 80.62 85 ALA A CA 1
ATOM 647 C C . ALA A 1 85 ? 0.942 -3.024 12.429 1.00 80.62 85 ALA A C 1
ATOM 649 O O . ALA A 1 85 ? 0.181 -3.993 12.420 1.00 80.62 85 ALA A O 1
ATOM 650 N N . LEU A 1 86 ? 0.524 -1.760 12.349 1.00 86.56 86 LEU A N 1
ATOM 651 C CA . LEU A 1 86 ? -0.883 -1.370 12.184 1.00 86.56 86 LEU A CA 1
ATOM 652 C C . LEU A 1 86 ? -1.302 -1.351 10.707 1.00 86.56 86 LEU A C 1
ATOM 654 O O . LEU A 1 86 ? -2.483 -1.400 10.383 1.00 86.56 86 LEU A O 1
ATOM 658 N N . CYS A 1 87 ? -0.316 -1.249 9.820 1.00 89.44 87 CYS A N 1
ATOM 659 C CA . CYS A 1 87 ? -0.468 -1.002 8.395 1.00 89.44 87 CYS A CA 1
ATOM 660 C C . CYS A 1 87 ? 0.809 -1.414 7.648 1.00 89.44 87 CYS A C 1
ATOM 662 O O . CYS A 1 87 ? 1.866 -1.622 8.249 1.00 89.44 87 CYS A O 1
ATOM 664 N N . GLY A 1 88 ? 0.722 -1.493 6.327 1.00 90.38 88 GLY A N 1
ATOM 665 C CA . GLY A 1 88 ? 1.834 -1.509 5.389 1.00 90.38 88 GLY A CA 1
ATOM 666 C C . GLY A 1 88 ? 1.730 -0.306 4.457 1.00 90.38 88 GLY A C 1
ATOM 667 O O . GLY A 1 88 ? 0.630 0.086 4.068 1.00 90.38 88 GLY A O 1
ATOM 668 N N . ARG A 1 89 ? 2.872 0.289 4.119 1.00 92.56 89 ARG A N 1
ATOM 669 C CA . ARG A 1 89 ? 2.993 1.350 3.118 1.00 92.56 89 ARG A CA 1
ATOM 670 C C . ARG A 1 89 ? 4.022 0.960 2.081 1.00 92.56 89 ARG A C 1
ATOM 672 O O . ARG A 1 89 ? 5.044 0.356 2.415 1.00 92.56 89 ARG A O 1
ATOM 679 N N . SER A 1 90 ? 3.753 1.307 0.831 1.00 93.81 90 SER A N 1
ATOM 680 C CA . SER A 1 90 ? 4.641 0.975 -0.271 1.00 93.81 90 SER A CA 1
ATOM 681 C C . SER A 1 90 ? 4.930 2.169 -1.162 1.00 93.81 90 SER A C 1
ATOM 683 O O . SER A 1 90 ? 4.023 2.877 -1.600 1.00 93.81 90 SER A O 1
ATOM 685 N N . SER A 1 91 ? 6.212 2.374 -1.450 1.00 95.62 91 SER A N 1
ATOM 686 C CA . SER A 1 91 ? 6.651 3.219 -2.552 1.00 95.62 91 SER A CA 1
ATOM 687 C C . SER A 1 91 ? 6.480 2.460 -3.862 1.00 95.62 91 SER A C 1
ATOM 689 O O . SER A 1 91 ? 7.168 1.468 -4.095 1.00 95.62 91 SER A O 1
ATOM 691 N N . MET A 1 92 ? 5.556 2.898 -4.716 1.00 94.75 92 MET A N 1
ATOM 692 C CA . MET A 1 92 ? 5.295 2.228 -5.994 1.00 94.75 92 MET A CA 1
ATOM 693 C C . MET A 1 92 ? 4.849 3.192 -7.093 1.00 94.75 92 MET A C 1
ATOM 695 O O . MET A 1 92 ? 4.476 4.341 -6.830 1.00 94.75 92 MET A O 1
ATOM 699 N N . SER A 1 93 ? 4.863 2.699 -8.332 1.00 93.81 93 SER A N 1
ATOM 700 C CA . SER A 1 93 ? 4.243 3.341 -9.493 1.00 93.81 93 SER A CA 1
ATOM 701 C C . SER A 1 93 ? 2.846 3.883 -9.164 1.00 93.81 93 SER A C 1
ATOM 703 O O . SER A 1 93 ? 1.981 3.151 -8.676 1.00 93.81 93 SER A O 1
ATOM 705 N N . ASN A 1 94 ? 2.600 5.163 -9.456 1.00 93.06 94 ASN A N 1
ATOM 706 C CA . ASN A 1 94 ? 1.272 5.755 -9.315 1.00 93.06 94 ASN A CA 1
ATOM 707 C C . ASN A 1 94 ? 0.267 5.110 -10.262 1.00 93.06 94 ASN A C 1
ATOM 709 O O . ASN A 1 94 ? -0.891 4.933 -9.888 1.00 93.06 94 ASN A O 1
ATOM 713 N N . TYR A 1 95 ? 0.686 4.760 -11.477 1.00 91.62 95 TYR A N 1
ATOM 714 C CA . TYR A 1 95 ? -0.178 4.048 -12.406 1.00 91.62 95 TYR A CA 1
ATOM 715 C C . TYR A 1 95 ? -0.597 2.684 -11.849 1.00 91.62 95 TYR A C 1
ATOM 717 O O . TYR A 1 95 ? -1.796 2.420 -11.795 1.00 91.62 95 TYR A O 1
ATOM 725 N N . VAL A 1 96 ? 0.346 1.850 -11.389 1.00 89.94 96 VAL A N 1
ATOM 726 C CA . VAL A 1 96 ? 0.023 0.535 -10.797 1.00 89.94 96 VAL A CA 1
ATOM 727 C C . VAL A 1 96 ? -0.919 0.696 -9.606 1.00 89.94 96 VAL A C 1
ATOM 729 O O . VAL A 1 96 ? -1.964 0.047 -9.573 1.00 89.94 96 VAL A O 1
ATOM 732 N N . ASN A 1 97 ? -0.595 1.600 -8.679 1.00 91.81 97 ASN A N 1
ATOM 733 C CA . ASN A 1 97 ? -1.416 1.873 -7.500 1.00 91.81 97 ASN A CA 1
ATOM 734 C C . ASN A 1 97 ? -2.837 2.334 -7.881 1.00 91.81 97 ASN A C 1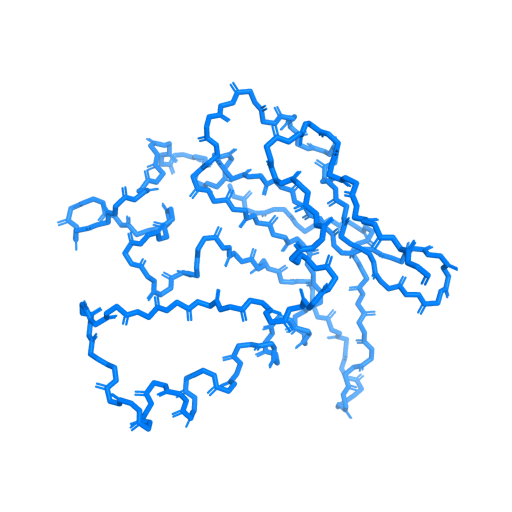
ATOM 736 O O . ASN A 1 97 ? -3.835 1.788 -7.424 1.00 91.81 97 ASN A O 1
ATOM 740 N N . THR A 1 98 ? -2.948 3.295 -8.804 1.00 89.81 98 THR A N 1
ATOM 741 C CA . THR A 1 98 ? -4.251 3.810 -9.251 1.00 89.81 98 THR A CA 1
ATOM 742 C C . THR A 1 98 ? -5.082 2.710 -9.905 1.00 89.81 98 THR A C 1
ATOM 744 O O . THR A 1 98 ? -6.269 2.583 -9.616 1.00 89.81 98 THR A O 1
ATOM 747 N N . GLN A 1 99 ? -4.483 1.915 -10.795 1.00 89.31 99 GLN A N 1
ATOM 748 C CA . GLN A 1 99 ? -5.211 0.898 -11.556 1.00 89.31 99 GLN A CA 1
ATOM 749 C C . GLN A 1 99 ? -5.610 -0.313 -10.706 1.00 89.31 99 GLN A C 1
ATOM 751 O O . GLN A 1 99 ? -6.647 -0.911 -10.988 1.00 89.31 99 GLN A O 1
ATOM 756 N N . SER A 1 100 ? -4.842 -0.664 -9.668 1.00 88.38 100 SER A N 1
ATOM 757 C CA . SER A 1 100 ? -5.116 -1.844 -8.836 1.00 88.38 100 SER A CA 1
ATOM 758 C C . SER A 1 100 ? -6.487 -1.763 -8.154 1.00 88.38 100 SER A C 1
ATOM 760 O O . SER A 1 100 ? -7.238 -2.739 -8.155 1.00 88.38 100 SER A O 1
ATOM 762 N N . MET A 1 101 ? -6.845 -0.582 -7.638 1.00 87.50 101 MET A N 1
ATOM 763 C CA . MET A 1 101 ? -8.089 -0.342 -6.901 1.00 87.50 101 MET A CA 1
ATOM 764 C C . MET A 1 101 ? -9.129 0.490 -7.649 1.00 87.50 101 MET A C 1
ATOM 766 O O . MET A 1 101 ? -10.251 0.645 -7.159 1.00 87.50 101 MET A O 1
ATOM 770 N N . GLN A 1 102 ? -8.838 0.946 -8.870 1.00 91.50 102 GLN A N 1
ATOM 771 C CA . GLN A 1 102 ? -9.817 1.645 -9.708 1.00 91.50 102 GLN A CA 1
ATOM 772 C C . GLN A 1 102 ? -11.154 0.881 -9.842 1.00 91.50 102 GLN A C 1
ATOM 774 O O . GLN A 1 102 ? -12.199 1.510 -9.631 1.00 91.50 102 GLN A O 1
ATOM 779 N N . PRO A 1 103 ? -11.178 -0.451 -10.087 1.00 90.94 103 PRO A N 1
ATOM 780 C CA . PRO A 1 103 ? -12.425 -1.209 -10.202 1.00 90.94 103 PRO A CA 1
ATOM 781 C C . PRO A 1 103 ? -13.270 -1.220 -8.924 1.00 90.94 103 PRO A C 1
ATOM 783 O O . PRO A 1 103 ? -14.494 -1.362 -9.002 1.00 90.94 103 PRO A O 1
ATOM 786 N N . PHE A 1 104 ? -12.648 -1.056 -7.750 1.00 90.62 104 PHE A N 1
ATOM 787 C CA . PHE A 1 104 ? -13.363 -1.076 -6.479 1.00 90.62 104 PHE A CA 1
ATOM 788 C C . PHE A 1 104 ? -14.375 0.072 -6.408 1.00 90.62 104 PHE A C 1
ATOM 790 O O . PHE A 1 104 ? -15.570 -0.165 -6.246 1.00 90.62 104 PHE A O 1
ATOM 797 N N . GLY A 1 105 ? -13.923 1.310 -6.626 1.00 87.38 105 GLY A N 1
ATOM 798 C CA . GLY A 1 105 ? -14.785 2.492 -6.542 1.00 87.38 105 GLY A CA 1
ATOM 799 C C . GLY A 1 105 ? -15.781 2.623 -7.699 1.00 87.38 105 GLY A C 1
ATOM 800 O O . GLY A 1 105 ? -16.897 3.112 -7.509 1.00 87.38 105 GLY A O 1
ATOM 801 N N . VAL A 1 106 ? -15.416 2.190 -8.913 1.00 89.88 106 VAL A N 1
ATOM 802 C CA . VAL A 1 106 ? -16.311 2.351 -10.074 1.00 89.88 106 VAL A CA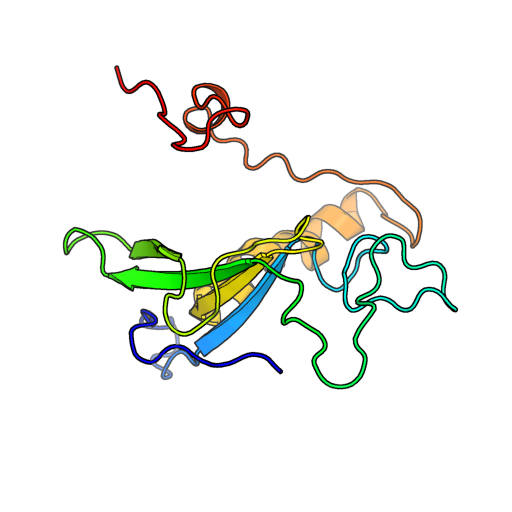 1
ATOM 803 C C . VAL A 1 106 ? -17.320 1.228 -10.243 1.00 89.88 106 VAL A C 1
ATOM 805 O O . VAL A 1 106 ? -18.360 1.482 -10.849 1.00 89.88 106 VAL A O 1
ATOM 808 N N . LYS A 1 107 ? -17.020 0.027 -9.737 1.00 91.94 107 LYS A N 1
ATOM 809 C CA . LYS A 1 107 ? -17.836 -1.171 -9.938 1.00 91.94 107 LYS A CA 1
ATOM 810 C C . LYS A 1 107 ? -18.215 -1.822 -8.615 1.00 91.94 107 LYS A C 1
ATOM 812 O O . LYS A 1 107 ? -19.390 -1.829 -8.289 1.00 91.94 107 LYS A O 1
ATOM 817 N N . VAL A 1 108 ? -1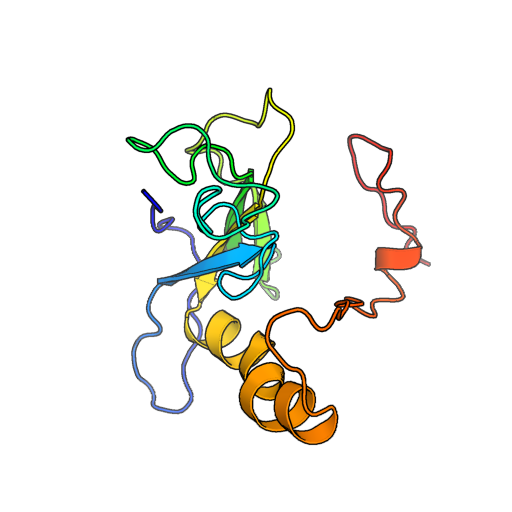7.256 -2.324 -7.834 1.00 91.06 108 VAL A N 1
ATOM 818 C CA . VAL A 1 108 ? -17.550 -3.151 -6.641 1.00 91.06 108 VAL A CA 1
ATOM 819 C C . VAL A 1 108 ? -18.410 -2.397 -5.625 1.00 91.06 108 VAL A C 1
ATOM 821 O O . VAL A 1 108 ? -19.509 -2.842 -5.307 1.00 91.06 108 VAL A O 1
ATOM 824 N N . ALA A 1 109 ? -17.968 -1.224 -5.174 1.00 92.06 109 ALA A N 1
ATOM 825 C CA . ALA A 1 109 ? -18.704 -0.434 -4.191 1.00 92.06 109 ALA A CA 1
ATOM 826 C C . ALA A 1 109 ? -20.107 -0.043 -4.686 1.00 92.06 109 ALA A C 1
ATOM 828 O O . ALA A 1 109 ? -21.048 0.004 -3.900 1.00 92.06 109 ALA A O 1
ATOM 829 N N . LYS A 1 110 ? -20.277 0.180 -5.997 1.00 91.88 110 LYS A N 1
ATOM 830 C CA . LYS A 1 110 ? -21.577 0.528 -6.591 1.00 91.88 110 LYS A CA 1
ATOM 831 C C . LYS A 1 110 ? -22.500 -0.678 -6.740 1.00 91.88 110 LYS A C 1
ATOM 833 O O . LYS A 1 110 ? -23.660 -0.600 -6.345 1.00 91.88 110 LYS A O 1
ATOM 838 N N . ASP A 1 111 ? -21.994 -1.776 -7.291 1.00 95.12 111 ASP A N 1
ATOM 839 C CA . ASP A 1 111 ? -22.758 -2.995 -7.571 1.00 95.12 111 ASP A CA 1
ATOM 840 C C . ASP A 1 111 ? -23.271 -3.631 -6.278 1.00 95.12 111 ASP A C 1
ATOM 842 O O . ASP A 1 111 ? -24.426 -4.051 -6.205 1.00 95.12 111 ASP A O 1
ATOM 846 N N . PHE A 1 112 ? -22.428 -3.647 -5.242 1.00 93.25 112 PHE A N 1
ATOM 847 C CA . PHE A 1 112 ? -22.782 -4.156 -3.918 1.00 93.25 112 PHE A CA 1
ATOM 848 C C . PHE A 1 112 ? -23.393 -3.091 -3.006 1.00 93.25 112 PHE A C 1
ATOM 850 O O . PHE A 1 112 ? -23.800 -3.418 -1.897 1.00 93.25 112 PHE A O 1
ATOM 857 N N . ARG A 1 113 ? -23.499 -1.842 -3.485 1.00 94.00 113 ARG A N 1
ATOM 858 C CA . ARG A 1 113 ? -24.037 -0.693 -2.742 1.00 94.00 113 ARG A CA 1
ATOM 859 C C . ARG A 1 113 ? -23.405 -0.555 -1.356 1.00 94.00 113 ARG A C 1
ATOM 861 O O . ARG A 1 113 ? -24.126 -0.327 -0.393 1.00 94.00 113 ARG A O 1
ATOM 868 N N . LEU A 1 114 ? -22.082 -0.708 -1.281 1.00 94.12 114 LEU A N 1
ATOM 869 C CA . LEU A 1 114 ? -21.345 -0.600 -0.026 1.00 94.12 114 LEU A CA 1
ATOM 870 C C . LEU A 1 114 ? -21.558 0.794 0.568 1.00 94.12 114 LEU A C 1
ATOM 872 O O . LEU A 1 114 ? -21.268 1.807 -0.076 1.00 94.12 114 LEU A O 1
ATOM 876 N N . LEU A 1 115 ? -22.080 0.826 1.786 1.00 92.50 115 LEU A N 1
ATOM 877 C CA . LEU A 1 115 ? -22.230 2.014 2.612 1.00 92.50 115 LEU A CA 1
ATOM 878 C C . LEU A 1 115 ? -21.164 2.018 3.709 1.00 92.50 115 LEU A C 1
ATOM 880 O O . LEU A 1 115 ? -20.574 0.994 4.013 1.00 92.50 115 LEU A O 1
ATOM 884 N N . ASP A 1 116 ? -20.932 3.186 4.296 1.00 91.88 116 ASP A N 1
ATOM 885 C CA . ASP A 1 116 ? -19.917 3.502 5.314 1.00 91.88 116 ASP A CA 1
ATOM 886 C C . ASP A 1 116 ? -19.379 2.320 6.160 1.00 91.88 116 ASP A C 1
ATOM 888 O O . ASP A 1 116 ? -18.206 1.968 6.069 1.00 91.88 116 ASP A O 1
ATOM 892 N N . HIS A 1 117 ? -20.238 1.667 6.949 1.00 91.12 117 HIS A N 1
ATOM 893 C CA . HIS A 1 117 ? -19.843 0.577 7.853 1.00 91.12 117 HIS A CA 1
ATOM 894 C C . HIS A 1 117 ? -20.003 -0.837 7.268 1.00 91.12 117 HIS A C 1
ATOM 896 O O . HIS A 1 117 ? -19.839 -1.828 7.991 1.00 91.12 117 HIS A O 1
ATOM 902 N N . ASP A 1 118 ? -20.338 -0.956 5.984 1.00 94.12 118 ASP A N 1
ATOM 903 C CA . ASP A 1 118 ? -20.451 -2.250 5.331 1.00 94.12 118 ASP A CA 1
ATOM 904 C C . ASP A 1 118 ? -19.076 -2.899 5.223 1.00 94.12 118 ASP A C 1
ATOM 906 O O . ASP A 1 118 ? -18.108 -2.354 4.690 1.00 94.12 118 ASP A O 1
ATOM 910 N N . LYS A 1 119 ? -19.005 -4.123 5.735 1.00 91.88 119 LYS A N 1
ATOM 911 C CA . LYS A 1 119 ? -17.776 -4.903 5.729 1.00 91.88 119 LYS A CA 1
ATOM 912 C C . LYS A 1 119 ? -17.545 -5.475 4.342 1.00 91.88 119 LYS A C 1
ATOM 914 O O . LYS A 1 119 ? -18.436 -6.083 3.750 1.00 91.88 119 LYS A O 1
ATOM 919 N N . TYR A 1 120 ? -16.309 -5.382 3.887 1.00 90.81 120 TYR A N 1
ATOM 920 C CA . TYR A 1 120 ? -15.816 -6.110 2.732 1.00 90.81 120 TYR A CA 1
ATOM 921 C C . TYR A 1 120 ? -14.470 -6.741 3.078 1.00 90.81 120 TYR A C 1
ATOM 923 O O . TYR A 1 120 ? -13.821 -6.374 4.057 1.00 90.81 120 TYR A O 1
ATOM 931 N N . TRP A 1 121 ? -14.051 -7.712 2.280 1.00 86.94 121 TRP A N 1
ATOM 932 C CA . TRP A 1 121 ? -12.715 -8.280 2.368 1.00 86.94 121 TRP A CA 1
ATOM 933 C C . TRP A 1 121 ? -12.063 -8.218 0.996 1.00 86.94 121 TRP A C 1
ATOM 935 O O . TRP A 1 121 ? -12.733 -8.308 -0.034 1.00 86.94 121 TRP A O 1
ATOM 945 N N . VAL A 1 122 ? -10.744 -8.072 0.992 1.00 82.69 122 VAL A N 1
ATOM 946 C CA . VAL A 1 122 ? -9.939 -8.320 -0.197 1.00 82.69 122 VAL A CA 1
ATOM 947 C C . VAL A 1 122 ? -9.337 -9.696 -0.043 1.00 82.69 122 VAL A C 1
ATOM 949 O O . VAL A 1 122 ? -8.524 -9.939 0.845 1.00 82.69 122 VAL A O 1
ATOM 952 N N . ASP A 1 123 ? -9.767 -10.596 -0.913 1.00 80.81 123 ASP A N 1
ATOM 953 C CA . ASP A 1 123 ? -9.021 -11.810 -1.169 1.00 80.81 123 ASP A CA 1
ATOM 954 C C . ASP A 1 123 ? -8.010 -11.478 -2.275 1.00 80.81 123 ASP A C 1
ATOM 956 O O . ASP A 1 123 ? -8.433 -11.195 -3.400 1.00 80.81 123 ASP A O 1
ATOM 960 N N . PRO A 1 124 ? -6.691 -11.478 -2.003 1.00 70.50 124 PRO A N 1
ATOM 961 C CA . PRO A 1 124 ? -5.693 -11.316 -3.055 1.00 70.50 124 PRO A CA 1
ATOM 962 C C . PRO A 1 124 ? -5.748 -12.458 -4.090 1.00 70.50 124 PRO A C 1
ATOM 964 O O . PRO A 1 124 ? -5.028 -12.397 -5.084 1.00 70.50 124 PRO A O 1
ATOM 967 N N . ALA A 1 125 ? -6.601 -13.473 -3.868 1.00 58.19 125 ALA A N 1
ATOM 968 C CA . ALA A 1 125 ? -7.048 -14.501 -4.806 1.00 58.19 125 ALA A CA 1
ATOM 969 C C . ALA A 1 125 ? -5.901 -15.224 -5.513 1.00 58.19 125 ALA A C 1
ATOM 971 O O . ALA A 1 125 ? -6.033 -15.723 -6.631 1.00 58.19 125 ALA A O 1
ATOM 972 N N . ASP A 1 126 ? -4.757 -15.298 -4.843 1.00 64.88 126 ASP A N 1
ATOM 973 C CA . ASP A 1 126 ? -3.587 -15.943 -5.381 1.00 64.88 126 ASP A CA 1
ATOM 974 C C . ASP A 1 126 ? -3.457 -17.333 -4.758 1.00 64.88 126 ASP A C 1
ATOM 976 O O . ASP A 1 126 ? -3.073 -17.492 -3.598 1.00 64.88 126 ASP A O 1
ATOM 980 N N . ALA A 1 127 ? -3.730 -18.369 -5.554 1.00 63.50 127 ALA A N 1
ATOM 981 C CA . ALA A 1 127 ? -3.467 -19.761 -5.183 1.00 63.50 127 ALA A CA 1
ATOM 982 C C . ALA A 1 127 ? -1.985 -20.019 -4.823 1.00 63.50 127 ALA A C 1
ATOM 984 O O . ALA A 1 127 ? -1.648 -21.076 -4.283 1.00 63.50 127 ALA A O 1
ATOM 985 N N . ARG A 1 128 ? -1.080 -19.080 -5.136 1.00 59.84 128 ARG A N 1
ATOM 986 C CA . ARG A 1 128 ? 0.311 -19.077 -4.668 1.00 59.84 128 ARG A CA 1
ATOM 987 C C . ARG A 1 128 ? 0.409 -18.624 -3.212 1.00 59.84 128 ARG A C 1
ATOM 989 O O . ARG A 1 128 ? 1.194 -19.212 -2.474 1.00 59.84 128 ARG A O 1
ATOM 996 N N . LEU A 1 129 ? -0.410 -17.658 -2.781 1.00 68.31 129 LEU A N 1
ATOM 997 C CA . LEU A 1 129 ? -0.446 -17.169 -1.398 1.00 68.31 129 LEU A CA 1
ATOM 998 C C . LEU A 1 129 ? -1.091 -18.167 -0.434 1.00 68.31 129 LEU A C 1
ATOM 1000 O O . LEU A 1 129 ? -0.621 -18.312 0.691 1.00 68.31 129 LEU A O 1
ATOM 1004 N N . SER A 1 130 ? -2.076 -18.950 -0.883 1.00 68.94 130 SER A N 1
ATOM 1005 C CA . SER A 1 130 ? -2.670 -20.022 -0.063 1.00 68.94 130 SER A CA 1
ATOM 1006 C C . SER A 1 130 ? -1.686 -21.153 0.284 1.00 68.94 130 SER A C 1
ATOM 1008 O O . SER A 1 130 ? -1.999 -22.025 1.092 1.00 68.94 130 SER A O 1
ATOM 1010 N N . ARG A 1 131 ? -0.508 -21.180 -0.356 1.00 71.75 131 ARG A N 1
ATOM 1011 C CA . ARG A 1 131 ? 0.581 -22.145 -0.114 1.00 71.75 131 ARG A CA 1
ATOM 1012 C C . ARG A 1 131 ? 1.707 -21.571 0.739 1.00 71.75 131 ARG A C 1
ATOM 1014 O O . ARG A 1 131 ? 2.708 -22.259 0.951 1.00 71.75 131 ARG A O 1
ATOM 1021 N N . CYS A 1 132 ? 1.575 -20.322 1.163 1.00 70.56 132 CYS A N 1
ATOM 1022 C CA . CYS A 1 132 ? 2.504 -19.660 2.054 1.00 70.56 132 CYS A CA 1
ATOM 1023 C C . CYS A 1 132 ? 2.027 -19.867 3.500 1.00 70.56 132 CYS A C 1
ATOM 1025 O O . CYS A 1 132 ? 0.833 -19.775 3.770 1.00 70.56 132 CYS A O 1
ATOM 1027 N N . ASP A 1 133 ? 2.942 -20.149 4.430 1.00 72.75 133 ASP A N 1
ATOM 1028 C CA . ASP A 1 133 ? 2.634 -20.146 5.866 1.00 72.75 133 ASP A CA 1
ATOM 1029 C C . ASP A 1 133 ? 2.917 -18.742 6.432 1.00 72.75 133 ASP A C 1
ATOM 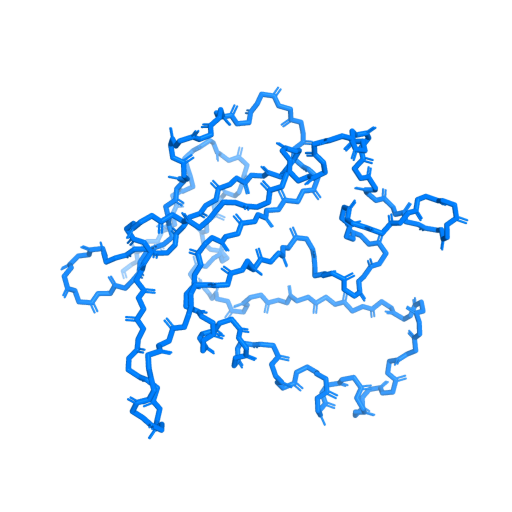1031 O O . ASP A 1 133 ? 4.090 -18.387 6.599 1.00 72.75 133 ASP A O 1
ATOM 1035 N N . PRO A 1 134 ? 1.881 -17.925 6.709 1.00 68.31 134 PRO A N 1
ATOM 1036 C CA . PRO A 1 134 ? 2.066 -16.563 7.199 1.00 68.31 134 PRO A CA 1
ATOM 1037 C C . PRO A 1 134 ? 2.505 -16.514 8.670 1.00 68.31 134 PRO A C 1
ATOM 1039 O O . PRO A 1 134 ? 2.806 -15.433 9.168 1.00 68.31 134 PRO A O 1
ATOM 1042 N N . SER A 1 135 ? 2.543 -17.650 9.381 1.00 70.31 135 SER A N 1
ATOM 1043 C CA . SER A 1 135 ? 3.006 -17.708 10.775 1.00 70.31 135 SER A CA 1
ATOM 1044 C C . SER A 1 135 ? 4.535 -17.730 10.912 1.00 70.31 135 SER A C 1
ATOM 1046 O O . SER A 1 135 ? 5.058 -17.573 12.016 1.00 70.31 135 SER A O 1
ATOM 1048 N N . GLN A 1 136 ? 5.265 -17.907 9.805 1.00 69.31 136 GLN A N 1
ATOM 1049 C CA . GLN A 1 136 ? 6.724 -18.014 9.794 1.00 69.31 136 GLN A CA 1
ATOM 1050 C C . GLN A 1 136 ? 7.393 -16.664 9.516 1.00 69.31 136 GLN A C 1
ATOM 1052 O O . GLN A 1 136 ? 6.941 -15.889 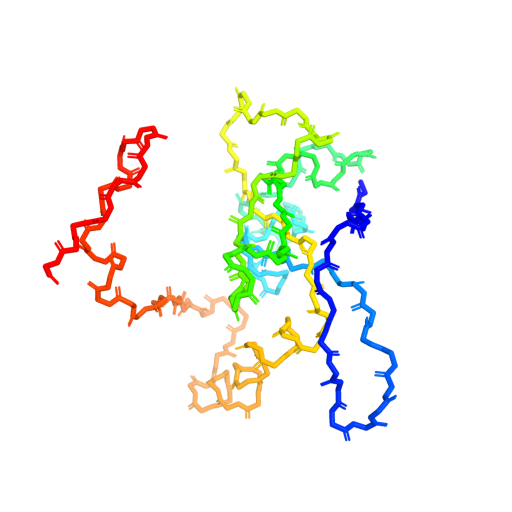8.678 1.00 69.31 136 GLN A O 1
ATOM 1057 N N . ALA A 1 137 ? 8.551 -16.426 10.143 1.00 57.03 137 ALA A N 1
ATOM 1058 C CA . ALA A 1 137 ? 9.362 -15.225 9.905 1.00 57.03 137 ALA A CA 1
ATOM 1059 C C . ALA A 1 137 ? 9.906 -15.129 8.464 1.00 57.03 137 ALA A C 1
ATOM 1061 O O . ALA A 1 137 ? 10.160 -14.038 7.962 1.00 57.03 137 ALA A O 1
ATOM 1062 N N . VAL A 1 138 ? 10.079 -16.273 7.795 1.00 66.44 138 VAL A N 1
ATOM 1063 C CA . VAL A 1 138 ? 10.369 -16.348 6.361 1.00 66.44 138 VAL A CA 1
ATOM 1064 C C . VAL A 1 138 ? 9.192 -17.036 5.697 1.00 66.44 138 VAL A C 1
ATOM 1066 O O . VAL A 1 138 ? 9.013 -18.248 5.840 1.00 66.44 138 VAL A O 1
ATOM 1069 N N . ILE A 1 139 ? 8.406 -16.266 4.951 1.00 65.00 139 ILE A N 1
ATOM 1070 C CA . ILE A 1 139 ? 7.270 -16.794 4.207 1.00 65.00 139 ILE A CA 1
ATOM 1071 C C . ILE A 1 139 ? 7.808 -17.618 3.031 1.00 65.00 139 ILE A C 1
ATOM 1073 O O . ILE A 1 139 ? 8.285 -17.082 2.032 1.00 65.00 139 ILE A O 1
ATOM 1077 N N . LYS A 1 140 ? 7.755 -18.946 3.160 1.00 64.94 140 LYS A N 1
ATOM 1078 C CA . LYS A 1 140 ? 8.068 -19.879 2.072 1.00 64.94 140 LYS A CA 1
ATOM 1079 C C . LYS A 1 140 ? 6.771 -20.328 1.421 1.00 64.94 140 LYS A C 1
ATOM 1081 O O . LYS A 1 140 ? 5.959 -20.995 2.055 1.00 64.94 140 LYS A O 1
ATOM 1086 N N . CYS A 1 141 ? 6.600 -19.997 0.151 1.00 62.25 141 CYS A N 1
ATOM 1087 C CA . CYS A 1 141 ? 5.474 -20.467 -0.644 1.00 62.25 141 CYS A CA 1
ATOM 1088 C C . CYS A 1 141 ? 5.911 -21.727 -1.397 1.00 62.25 141 CYS A C 1
ATOM 1090 O O . CYS A 1 141 ? 6.940 -21.717 -2.075 1.00 62.25 141 CYS A O 1
ATOM 1092 N N . LYS A 1 142 ? 5.178 -22.838 -1.250 1.00 58.78 142 LYS A N 1
ATOM 1093 C CA . LYS A 1 142 ? 5.510 -24.079 -1.972 1.00 58.78 142 LYS A CA 1
ATOM 1094 C C . LYS A 1 142 ? 5.273 -23.884 -3.472 1.00 58.78 142 LYS A C 1
ATOM 1096 O O . LYS A 1 142 ? 4.133 -23.678 -3.888 1.00 58.78 142 LYS A O 1
ATOM 1101 N N . VAL A 1 143 ? 6.346 -23.969 -4.255 1.00 54.09 143 VAL A N 1
ATOM 1102 C CA . VAL A 1 143 ? 6.313 -24.015 -5.721 1.00 54.09 143 VAL A CA 1
ATOM 1103 C C . VAL A 1 143 ? 6.317 -25.490 -6.122 1.00 54.09 143 VAL A C 1
ATOM 1105 O O . VAL A 1 143 ? 7.162 -26.233 -5.625 1.00 54.09 143 VAL A O 1
ATOM 1108 N N . ASN A 1 144 ? 5.374 -25.914 -6.961 1.00 50.03 144 ASN A N 1
ATOM 1109 C CA . ASN A 1 144 ? 5.477 -27.193 -7.666 1.00 50.03 144 ASN A CA 1
ATOM 1110 C C . ASN A 1 144 ? 5.974 -26.915 -9.079 1.00 50.03 144 ASN A C 1
ATOM 1112 O O . ASN A 1 144 ? 5.416 -25.972 -9.687 1.00 50.03 144 ASN A O 1
#

Secondary structure (DSSP, 8-state):
-----TT------TT-----EEEEEES-TTSTT-TTS-GGGT-SS--S-SSSTTTTEEEEEEEE-SSSSEEEEE-TTS----S--SEEEEEEEHHHHHHHHHHIIIIIHHHTT--TT---------TTGGGB-TTSSS-PBPP-

Sequence (144 aa):
MFRKHPDTTTIATPSSNADPISCDEYPFAATYESSGFPTANGGLNAAQNIDYAGLECVQTMVAKGDGIREHLYNDTTYDAPKWRALCGRSSMSNYVNTQSMQPFGVKVAKDFRLLDHDKYWVDPADARLSRCDPSQAVIKCKVN

Foldseek 3Di:
DDDADPQADADQDPVSDTFDKDKDKPVHPLALLGLCHDVVVPRDLHPPDPPDRPLLAFEWEWHQDPVPDTDIGGDPVHDDDPDDRSMHIYTYGPVCRCVVCVCCVPPVCVVVVDDRPDDDDDDVPDPQVVQWDPVDPDTDGDDD

Radius of gyration: 16.61 Å; chains: 1; bounding box: 40×41×40 Å

pLDDT: mean 83.99, std 10.87, range [50.03, 95.62]